Protein AF-A4RR91-F1 (afdb_monomer)

Structure (mmCIF, N/CA/C/O backbone):
data_AF-A4RR91-F1
#
_entry.id   AF-A4RR91-F1
#
loop_
_atom_site.group_PDB
_atom_site.id
_atom_site.type_symbol
_atom_site.label_atom_id
_atom_site.label_alt_id
_atom_site.label_comp_id
_atom_site.label_asym_id
_atom_site.label_entity_id
_atom_site.label_seq_id
_atom_site.pdbx_PDB_ins_code
_atom_site.Cartn_x
_atom_site.Cartn_y
_atom_site.Cartn_z
_atom_site.occup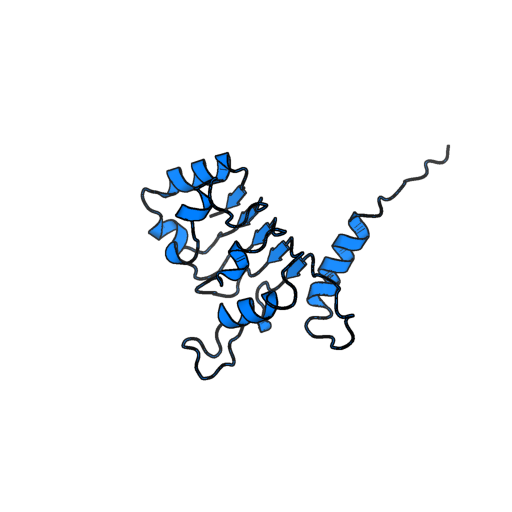ancy
_atom_site.B_iso_or_equiv
_atom_site.auth_seq_id
_atom_site.auth_comp_id
_atom_site.auth_asym_id
_atom_site.auth_atom_id
_atom_site.pdbx_PDB_model_num
ATOM 1 N N . MET A 1 1 ? -41.538 -31.185 0.178 1.00 38.31 1 MET A N 1
ATOM 2 C CA . MET A 1 1 ? -40.159 -30.865 0.603 1.00 38.31 1 MET A CA 1
ATOM 3 C C . MET A 1 1 ? -39.367 -30.469 -0.629 1.00 38.31 1 MET A C 1
ATOM 5 O O . MET A 1 1 ? -38.913 -31.339 -1.352 1.00 38.31 1 MET A O 1
ATOM 9 N N . THR A 1 2 ? -39.261 -29.174 -0.902 1.00 30.47 2 THR A N 1
ATOM 10 C CA . THR A 1 2 ? -38.385 -28.626 -1.947 1.00 30.47 2 THR A CA 1
ATOM 11 C C . THR A 1 2 ? -37.872 -27.294 -1.420 1.00 30.47 2 THR A C 1
ATOM 13 O O . THR A 1 2 ? -38.608 -26.313 -1.373 1.00 30.47 2 THR A O 1
ATOM 16 N N . THR A 1 3 ? -36.644 -27.304 -0.911 1.00 30.91 3 THR A N 1
ATOM 17 C CA . THR A 1 3 ? -35.927 -26.132 -0.407 1.00 30.91 3 THR A CA 1
ATOM 18 C C . THR A 1 3 ? -35.298 -25.395 -1.583 1.00 30.91 3 THR A C 1
ATOM 20 O O . THR A 1 3 ? -34.379 -25.905 -2.219 1.00 30.91 3 THR A O 1
ATOM 23 N N . THR A 1 4 ? -35.804 -24.203 -1.881 1.00 31.33 4 THR A N 1
ATOM 24 C CA . THR A 1 4 ? -35.206 -23.244 -2.812 1.00 31.33 4 THR A CA 1
ATOM 25 C C . THR A 1 4 ? -34.071 -22.513 -2.100 1.00 31.33 4 THR A C 1
ATOM 27 O O . THR A 1 4 ? -34.301 -21.715 -1.194 1.00 31.33 4 THR A O 1
ATOM 30 N N . THR A 1 5 ? -32.832 -22.802 -2.492 1.00 31.48 5 THR A N 1
ATOM 31 C CA . THR A 1 5 ? -31.645 -22.087 -2.015 1.00 31.48 5 THR A CA 1
ATOM 32 C C . THR A 1 5 ? -31.506 -20.789 -2.805 1.00 31.48 5 THR A C 1
ATOM 34 O O . THR A 1 5 ? -31.086 -20.791 -3.959 1.00 31.48 5 THR A O 1
ATOM 37 N N . THR A 1 6 ? -31.885 -19.673 -2.187 1.00 33.34 6 THR A N 1
ATOM 38 C CA . THR A 1 6 ? -31.655 -18.320 -2.702 1.00 33.34 6 THR A CA 1
ATOM 39 C C . THR A 1 6 ? -30.166 -17.987 -2.592 1.00 33.34 6 THR A C 1
ATOM 41 O O . THR A 1 6 ? -29.687 -17.586 -1.532 1.00 33.34 6 THR A O 1
ATOM 44 N N . THR A 1 7 ? -29.411 -18.160 -3.676 1.00 33.91 7 THR A N 1
ATOM 45 C CA . THR A 1 7 ? -28.049 -17.622 -3.802 1.00 33.91 7 THR A CA 1
ATOM 46 C C . THR A 1 7 ? -28.110 -16.101 -3.945 1.00 33.91 7 THR A C 1
ATOM 48 O O . THR A 1 7 ? -28.781 -15.563 -4.825 1.00 33.91 7 THR A O 1
ATOM 51 N N . ARG A 1 8 ? -27.434 -15.408 -3.027 1.00 31.55 8 ARG A N 1
ATOM 52 C CA . ARG A 1 8 ? -27.399 -13.949 -2.888 1.00 31.55 8 ARG A CA 1
ATOM 53 C C . ARG A 1 8 ? -26.602 -13.329 -4.058 1.00 31.55 8 ARG A C 1
ATOM 55 O O . ARG A 1 8 ? -25.472 -13.749 -4.288 1.00 31.55 8 ARG A O 1
ATOM 62 N N . PRO A 1 9 ? -27.128 -12.324 -4.782 1.00 33.78 9 PRO A N 1
ATOM 63 C CA . PRO A 1 9 ? -26.499 -11.786 -5.998 1.00 33.78 9 PRO A CA 1
ATOM 64 C C . PRO A 1 9 ? -25.244 -10.910 -5.771 1.00 33.78 9 PRO A C 1
ATOM 66 O O . PRO A 1 9 ? -24.723 -10.345 -6.726 1.00 33.78 9 PRO A O 1
ATOM 69 N N . SER A 1 10 ? -24.733 -10.778 -4.539 1.00 43.75 10 SER A N 1
ATOM 70 C CA . SER A 1 10 ? -23.550 -9.957 -4.207 1.00 43.75 10 SER A CA 1
ATOM 71 C C . SER A 1 10 ? -22.210 -10.682 -4.364 1.00 43.75 10 SER A C 1
ATOM 73 O O . SER A 1 10 ? -21.179 -10.050 -4.604 1.00 43.75 10 SER A O 1
ATOM 75 N N . ASP A 1 11 ? -22.217 -12.006 -4.237 1.00 37.81 11 ASP A N 1
ATOM 76 C CA . ASP A 1 11 ? -20.978 -12.774 -4.077 1.00 37.81 11 ASP A CA 1
ATOM 77 C C . ASP A 1 11 ? -20.425 -13.212 -5.448 1.00 37.81 11 ASP A C 1
ATOM 79 O O . ASP A 1 11 ? -19.211 -13.231 -5.655 1.00 37.81 11 ASP A O 1
ATOM 83 N N . ASP A 1 12 ? -21.313 -13.424 -6.429 1.00 37.62 12 ASP A N 1
ATOM 84 C CA . ASP A 1 12 ? -20.967 -13.794 -7.812 1.00 37.62 12 ASP A CA 1
ATOM 85 C C . ASP A 1 12 ? -20.363 -12.618 -8.604 1.00 37.62 12 ASP A C 1
ATOM 87 O O . ASP A 1 12 ? -19.436 -12.790 -9.394 1.00 37.62 12 ASP A O 1
ATOM 91 N N . VAL A 1 13 ? -20.823 -11.390 -8.333 1.00 40.59 13 VAL A N 1
ATOM 92 C CA . VAL A 1 13 ? -20.275 -10.170 -8.951 1.00 40.59 13 VAL A CA 1
ATOM 93 C C . VAL A 1 13 ? -18.873 -9.882 -8.417 1.00 40.59 13 VAL A C 1
ATOM 95 O O . VAL A 1 13 ? -17.983 -9.546 -9.194 1.00 40.59 13 VAL A O 1
ATOM 98 N N . THR A 1 14 ? -18.635 -10.074 -7.116 1.00 41.88 14 THR A N 1
ATOM 99 C CA . THR A 1 14 ? -17.324 -9.828 -6.491 1.00 41.88 14 THR A CA 1
ATOM 100 C C . THR A 1 14 ? -16.269 -10.812 -7.008 1.00 41.88 14 THR A C 1
ATOM 102 O O . THR A 1 14 ? -15.179 -10.397 -7.398 1.00 41.88 14 THR A O 1
ATOM 105 N N . ALA A 1 15 ? -16.603 -12.105 -7.096 1.00 31.73 15 ALA A N 1
ATOM 106 C CA . ALA A 1 15 ? -15.711 -13.139 -7.625 1.00 31.73 15 ALA A CA 1
ATOM 107 C C . ALA A 1 15 ? -15.428 -12.976 -9.131 1.00 31.73 15 ALA A C 1
ATOM 109 O O . ALA A 1 15 ? -14.280 -13.113 -9.558 1.00 31.73 15 ALA A O 1
ATOM 110 N N . ARG A 1 16 ? -16.438 -12.607 -9.936 1.00 40.84 16 ARG A N 1
ATOM 111 C CA . ARG A 1 16 ? -16.234 -12.235 -11.348 1.00 40.84 16 ARG A CA 1
ATOM 112 C C . ARG A 1 16 ? -15.346 -11.007 -11.491 1.00 40.84 16 ARG A C 1
ATOM 114 O O . ARG A 1 16 ? -14.399 -11.056 -12.263 1.00 40.84 16 ARG A O 1
ATOM 121 N N . THR A 1 17 ? -15.563 -9.971 -10.684 1.00 48.41 17 THR A N 1
ATOM 122 C CA . THR A 1 17 ? -14.733 -8.753 -10.683 1.00 48.41 17 THR A CA 1
ATOM 123 C C . THR A 1 17 ? -13.278 -9.055 -10.285 1.00 48.41 17 THR A C 1
ATOM 125 O O . THR A 1 17 ? -12.356 -8.464 -10.842 1.00 48.41 17 THR A O 1
ATOM 128 N N . LEU A 1 18 ? -13.046 -10.017 -9.379 1.00 42.28 18 LEU A N 1
ATOM 129 C CA . LEU A 1 18 ? -11.710 -10.477 -8.963 1.00 42.28 18 LEU A CA 1
ATOM 130 C C . LEU A 1 18 ? -10.948 -11.219 -10.080 1.00 42.28 18 LEU A C 1
ATOM 132 O O . LEU A 1 18 ? -9.744 -11.010 -10.235 1.00 42.28 18 LEU A O 1
ATOM 136 N N . LEU A 1 19 ? -11.625 -12.053 -10.880 1.00 44.47 19 LEU A N 1
ATOM 137 C CA . LEU A 1 19 ? -11.024 -12.700 -12.058 1.00 44.47 19 LEU A CA 1
ATOM 138 C C . LEU A 1 19 ? -10.900 -11.743 -13.260 1.00 44.47 19 LEU A C 1
ATOM 140 O O . LEU A 1 19 ? -9.905 -11.788 -13.987 1.00 44.47 19 LEU A O 1
ATOM 144 N N . GLU A 1 20 ? -11.864 -10.842 -13.453 1.00 45.94 20 GLU A N 1
ATOM 145 C CA . GLU A 1 20 ? -11.863 -9.834 -14.523 1.00 45.94 20 GLU A CA 1
ATOM 146 C C . GLU A 1 20 ? -10.753 -8.785 -14.342 1.00 45.94 20 GLU A C 1
ATOM 148 O O . GLU A 1 20 ? -10.141 -8.376 -15.332 1.00 45.94 20 GLU A O 1
ATOM 153 N N . ALA A 1 21 ? -10.415 -8.419 -13.096 1.00 46.62 21 ALA A N 1
ATOM 154 C CA . ALA A 1 21 ? -9.320 -7.497 -12.777 1.00 46.62 21 ALA A CA 1
ATOM 155 C C . ALA A 1 21 ? -7.945 -7.979 -13.280 1.00 46.62 21 ALA A C 1
ATOM 157 O O . ALA A 1 21 ? -7.100 -7.161 -13.648 1.00 46.62 21 ALA A O 1
ATOM 158 N N . ASN A 1 22 ? -7.731 -9.299 -13.351 1.00 47.06 22 ASN A N 1
ATOM 159 C CA . ASN A 1 22 ? -6.520 -9.892 -13.925 1.00 47.06 22 ASN A CA 1
ATOM 160 C C . ASN A 1 22 ? -6.666 -10.223 -15.416 1.00 47.06 22 ASN A C 1
ATOM 162 O O . ASN A 1 22 ? -5.709 -10.055 -16.171 1.00 47.06 22 ASN A O 1
ATOM 166 N N . GLY A 1 23 ? -7.853 -10.654 -15.856 1.00 47.28 23 GLY A N 1
ATOM 167 C CA . GLY A 1 23 ? -8.096 -11.091 -17.234 1.00 47.28 23 GLY A CA 1
ATOM 168 C C . GLY A 1 23 ? -8.136 -9.969 -18.278 1.00 47.28 23 GLY A C 1
ATOM 169 O O . GLY A 1 23 ? -7.944 -10.239 -19.462 1.00 47.28 23 GLY A O 1
ATOM 170 N N . LYS A 1 24 ? -8.370 -8.713 -17.871 1.00 47.03 24 LYS A N 1
ATOM 171 C CA . LYS A 1 24 ? -8.536 -7.569 -18.789 1.00 47.03 24 LYS A CA 1
ATOM 172 C C . LYS A 1 24 ? -7.782 -6.323 -18.322 1.00 47.03 24 LYS A C 1
ATOM 174 O O . LYS A 1 24 ? -8.324 -5.225 -18.228 1.00 47.03 24 LYS A O 1
ATOM 179 N N . ARG A 1 25 ? -6.488 -6.492 -18.045 1.00 51.56 25 ARG A N 1
ATOM 180 C CA . ARG A 1 25 ? -5.596 -5.459 -17.477 1.00 51.56 25 ARG A CA 1
ATOM 181 C C . ARG A 1 25 ? -5.535 -4.141 -18.267 1.00 51.56 25 ARG A C 1
ATOM 183 O O . ARG A 1 25 ? -5.407 -3.069 -17.667 1.00 51.56 25 ARG A O 1
ATOM 190 N N . PHE A 1 26 ? -5.703 -4.196 -19.588 1.00 44.75 26 PHE A N 1
ATOM 191 C CA . PHE A 1 26 ? -5.713 -3.038 -20.492 1.00 44.75 26 PHE A CA 1
ATOM 192 C C . PHE A 1 26 ? -6.616 -3.281 -21.709 1.00 44.75 26 PHE A C 1
ATOM 194 O O . PHE A 1 26 ? -6.281 -2.876 -22.820 1.00 44.75 26 PHE A O 1
ATOM 201 N N . ASP A 1 27 ? -7.746 -3.969 -21.518 1.00 44.84 27 ASP A N 1
ATOM 202 C CA . ASP A 1 27 ? -8.736 -4.088 -22.587 1.00 44.84 27 ASP A CA 1
ATOM 203 C C . ASP A 1 27 ? -9.297 -2.685 -22.871 1.00 44.84 27 ASP A C 1
ATOM 205 O O . ASP A 1 27 ? -10.037 -2.117 -22.068 1.00 44.84 27 ASP A O 1
ATOM 209 N N . VAL A 1 28 ? -8.893 -2.084 -23.992 1.00 44.34 28 VAL A N 1
ATOM 210 C CA . VAL A 1 28 ? -9.390 -0.773 -24.444 1.00 44.34 28 VAL A CA 1
ATOM 211 C C . VAL A 1 28 ? -10.903 -0.839 -24.719 1.00 44.34 28 VAL A C 1
ATOM 213 O O . VAL A 1 28 ? -11.561 0.200 -24.745 1.00 44.34 28 VAL A O 1
ATOM 216 N N . ALA A 1 29 ? -11.464 -2.049 -24.864 1.00 40.91 29 ALA A N 1
ATOM 217 C CA . ALA A 1 29 ? -12.897 -2.301 -24.970 1.00 40.91 29 ALA A CA 1
ATOM 218 C C . ALA A 1 29 ? -13.615 -2.409 -23.609 1.00 40.91 29 ALA A C 1
ATOM 220 O O . ALA A 1 29 ? -14.837 -2.567 -23.586 1.00 40.91 29 ALA A O 1
ATOM 221 N N . MET A 1 30 ? -12.906 -2.310 -22.474 1.00 47.50 30 MET A N 1
ATOM 222 C CA . MET A 1 30 ? -13.547 -2.215 -21.159 1.00 47.50 30 MET A CA 1
ATOM 223 C C . MET A 1 30 ? -14.333 -0.892 -21.086 1.00 47.50 30 MET A C 1
ATOM 225 O O . MET A 1 30 ? -13.756 0.168 -21.362 1.00 47.50 30 MET A O 1
ATOM 229 N N . PRO A 1 31 ? -15.630 -0.901 -20.727 1.00 48.78 31 PRO A N 1
ATOM 230 C CA . PRO A 1 31 ? -16.432 0.315 -20.729 1.00 48.78 31 PRO A CA 1
ATOM 231 C C . PRO A 1 31 ? -15.833 1.378 -19.798 1.00 48.78 31 PRO A C 1
ATOM 233 O O . PRO A 1 31 ? -15.543 1.113 -18.628 1.00 48.78 31 PRO A O 1
ATOM 236 N N . ARG A 1 32 ? -15.655 2.603 -20.308 1.00 48.31 32 ARG A N 1
ATOM 237 C CA . ARG A 1 32 ? -15.306 3.761 -19.471 1.00 48.31 32 ARG A CA 1
ATOM 238 C C . ARG A 1 32 ? -16.381 3.922 -18.389 1.00 48.31 32 ARG A C 1
ATOM 240 O O . ARG A 1 32 ? -17.564 3.923 -18.712 1.00 48.31 32 ARG A O 1
ATOM 247 N N . GLY A 1 33 ? -15.966 4.058 -17.129 1.00 49.97 33 GLY A N 1
ATOM 248 C CA . GLY A 1 33 ? -16.875 4.245 -15.989 1.00 49.97 33 GLY A CA 1
ATOM 249 C C . GLY A 1 33 ? -17.137 3.003 -15.129 1.00 49.97 33 GLY A C 1
ATOM 250 O O . GLY A 1 33 ? -17.829 3.120 -14.124 1.00 49.97 33 GLY A O 1
ATOM 251 N N . VAL A 1 34 ? -16.573 1.832 -15.455 1.00 54.66 34 VAL A N 1
ATOM 252 C CA . VAL A 1 34 ? -16.586 0.690 -14.523 1.00 54.66 34 VAL A CA 1
ATOM 253 C C . VAL A 1 34 ? -15.461 0.876 -13.509 1.00 54.66 34 VAL A C 1
ATOM 255 O O . VAL A 1 34 ? -14.282 0.726 -13.834 1.00 54.66 34 VAL A O 1
ATOM 258 N N . ALA A 1 35 ? -15.820 1.247 -12.283 1.00 63.06 35 ALA A N 1
ATOM 259 C CA . ALA A 1 35 ? -14.863 1.383 -11.198 1.00 63.06 35 ALA A CA 1
ATOM 260 C C . ALA A 1 35 ? -14.397 -0.007 -10.729 1.00 63.06 35 ALA A C 1
ATOM 262 O O . ALA A 1 35 ? -15.215 -0.895 -10.480 1.00 63.06 35 ALA A O 1
ATOM 263 N N . LEU A 1 36 ? -13.079 -0.209 -10.635 1.00 70.12 36 LEU A N 1
ATOM 264 C CA . LEU A 1 36 ? -12.522 -1.474 -10.159 1.00 70.12 36 LEU A CA 1
ATOM 265 C C . LEU A 1 36 ? -12.797 -1.596 -8.665 1.00 70.12 36 LEU A C 1
ATOM 267 O O . LEU A 1 36 ? -12.424 -0.709 -7.910 1.00 70.12 36 LEU A O 1
ATOM 271 N N . GLN A 1 37 ? -13.402 -2.702 -8.233 1.00 80.56 37 GLN A N 1
ATOM 272 C CA . GLN A 1 37 ? -13.534 -3.006 -6.804 1.00 80.56 37 GLN A CA 1
ATOM 273 C C . GLN A 1 37 ? -12.313 -3.749 -6.259 1.00 80.56 37 GLN A C 1
ATOM 275 O O . GLN A 1 37 ? -12.017 -3.651 -5.070 1.00 80.56 37 GLN A O 1
ATOM 280 N N . ALA A 1 38 ? -11.590 -4.461 -7.123 1.00 82.12 38 ALA A N 1
ATOM 281 C CA . ALA A 1 38 ? -10.373 -5.170 -6.771 1.00 82.12 38 ALA A CA 1
ATOM 282 C C . ALA A 1 38 ? -9.300 -4.994 -7.852 1.00 82.12 38 ALA A C 1
ATOM 284 O O . ALA A 1 38 ? -9.610 -4.976 -9.044 1.00 82.12 38 ALA A O 1
ATOM 285 N N . LEU A 1 39 ? -8.042 -4.884 -7.431 1.00 85.06 39 LEU A N 1
ATOM 286 C CA . LEU A 1 39 ? -6.873 -4.807 -8.299 1.00 85.06 39 LEU A CA 1
ATOM 287 C C . LEU A 1 39 ? -5.795 -5.727 -7.734 1.00 85.06 39 LEU A C 1
ATOM 289 O O . LEU A 1 39 ? -5.283 -5.498 -6.639 1.00 85.06 39 LEU A O 1
ATOM 293 N N . LEU A 1 40 ? -5.477 -6.774 -8.492 1.00 87.00 40 LEU A N 1
ATOM 294 C CA . LEU A 1 40 ? -4.559 -7.828 -8.081 1.00 87.00 40 LEU A CA 1
ATOM 295 C C . LEU A 1 40 ? -3.275 -7.736 -8.913 1.00 87.00 40 LEU A C 1
ATOM 297 O O . LEU A 1 4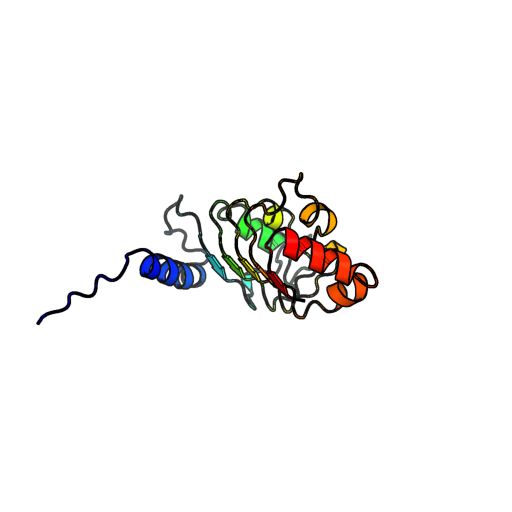0 ? -3.234 -8.001 -10.113 1.00 87.00 40 LEU A O 1
ATOM 301 N N . LEU A 1 41 ? -2.204 -7.314 -8.266 1.00 88.94 41 LEU A N 1
ATOM 302 C CA . LEU A 1 41 ? -0.888 -7.085 -8.848 1.00 88.94 41 LEU A CA 1
ATOM 303 C C . LEU A 1 41 ? 0.190 -7.867 -8.095 1.00 88.94 41 LEU A C 1
ATOM 305 O O . LEU A 1 41 ? 1.363 -7.531 -8.218 1.00 88.94 41 LEU A O 1
ATOM 309 N N . ALA A 1 42 ? -0.179 -8.912 -7.352 1.00 90.56 42 ALA A N 1
ATOM 310 C CA . ALA A 1 42 ? 0.773 -9.798 -6.699 1.00 90.56 42 ALA A CA 1
ATOM 311 C C . ALA A 1 42 ? 1.801 -10.345 -7.703 1.00 90.56 42 ALA A C 1
ATOM 313 O O . ALA A 1 42 ? 1.413 -10.929 -8.720 1.00 90.56 42 ALA A O 1
ATOM 314 N N . ARG A 1 43 ? 3.099 -10.168 -7.415 1.00 91.69 43 ARG A N 1
ATOM 315 C CA . ARG A 1 43 ? 4.226 -10.608 -8.265 1.00 91.69 43 ARG A CA 1
ATOM 316 C C . ARG A 1 43 ? 4.023 -10.254 -9.749 1.00 91.69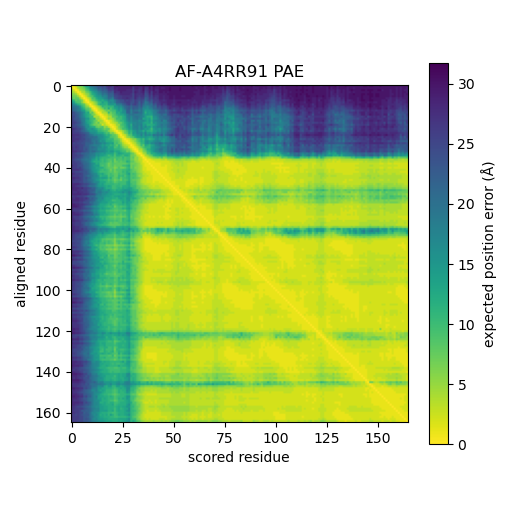 43 ARG A C 1
ATOM 318 O O . ARG A 1 43 ? 4.197 -11.098 -10.628 1.00 91.69 43 ARG A O 1
ATOM 325 N N . SER A 1 44 ? 3.588 -9.027 -10.026 1.00 88.81 44 SER A N 1
ATOM 326 C CA . SER A 1 44 ? 3.179 -8.580 -11.356 1.00 88.81 44 SER A CA 1
ATOM 327 C C . SER A 1 44 ? 4.256 -7.761 -12.058 1.00 88.81 44 SER A C 1
ATOM 329 O O . SER A 1 44 ? 4.743 -6.755 -11.543 1.00 88.81 44 SER A O 1
ATOM 331 N N . ASP A 1 45 ? 4.521 -8.110 -13.315 1.00 88.00 45 ASP A N 1
ATOM 332 C CA . ASP A 1 45 ? 5.414 -7.346 -14.187 1.00 88.00 45 ASP A CA 1
ATOM 333 C C . ASP A 1 45 ? 4.857 -5.967 -14.585 1.00 88.00 45 ASP A C 1
ATOM 335 O O . ASP A 1 45 ? 5.620 -5.097 -15.001 1.00 88.00 45 ASP A O 1
ATOM 339 N N . ASP A 1 46 ? 3.558 -5.713 -14.395 1.00 86.25 46 ASP A N 1
ATOM 340 C CA . ASP A 1 46 ? 2.933 -4.420 -14.727 1.00 86.25 46 ASP A CA 1
ATOM 341 C C . ASP A 1 46 ? 3.463 -3.256 -13.884 1.00 86.25 46 ASP A C 1
ATOM 343 O O . ASP A 1 46 ? 3.362 -2.089 -14.278 1.00 86.25 46 ASP A O 1
ATOM 347 N N . LEU A 1 47 ? 4.025 -3.559 -12.712 1.00 90.62 47 LEU A N 1
ATOM 348 C CA . LEU A 1 47 ? 4.615 -2.553 -11.841 1.00 90.62 47 LEU A CA 1
ATOM 349 C C . LEU A 1 47 ? 6.038 -2.177 -12.254 1.00 90.62 47 LEU A C 1
ATOM 351 O O . LEU A 1 47 ? 6.555 -1.182 -11.740 1.00 90.62 47 LEU A O 1
ATOM 355 N N . LYS A 1 48 ? 6.654 -2.901 -13.200 1.00 92.38 48 LYS A N 1
ATOM 356 C CA . LYS A 1 48 ? 7.999 -2.586 -13.686 1.00 92.38 48 LYS A CA 1
ATOM 357 C C . LYS A 1 48 ? 8.024 -1.229 -14.375 1.00 92.38 48 LYS A C 1
ATOM 359 O O . LYS A 1 48 ? 7.266 -0.938 -15.314 1.00 92.38 48 LYS A O 1
ATOM 364 N N . CYS A 1 49 ? 8.903 -0.364 -13.895 1.00 92.50 49 CYS A N 1
ATOM 365 C CA . CYS A 1 49 ? 9.055 0.967 -14.441 1.00 92.50 49 CYS A CA 1
ATOM 366 C C . CYS A 1 49 ? 9.702 0.916 -15.827 1.00 92.50 49 CYS A C 1
ATOM 368 O O . CYS A 1 49 ? 10.709 0.245 -16.022 1.00 92.50 49 CYS A O 1
ATOM 370 N N . VAL A 1 50 ? 9.132 1.647 -16.785 1.00 89.38 50 VAL A N 1
ATOM 371 C CA . VAL A 1 50 ? 9.738 1.864 -18.117 1.00 89.38 50 VAL A CA 1
ATOM 372 C C . VAL A 1 50 ? 10.043 3.336 -18.365 1.00 89.38 50 VAL A C 1
ATOM 374 O O . VAL A 1 50 ? 10.442 3.712 -19.462 1.00 89.38 50 VAL A O 1
ATOM 377 N N . ASP A 1 51 ? 9.787 4.183 -17.370 1.00 88.56 51 ASP A N 1
ATOM 378 C CA . ASP A 1 51 ? 10.123 5.590 -17.459 1.00 88.56 51 ASP A CA 1
ATOM 379 C C . ASP A 1 51 ? 11.628 5.725 -17.271 1.00 88.56 51 ASP A C 1
ATOM 381 O O . ASP A 1 51 ? 12.135 5.501 -16.175 1.00 88.56 51 ASP A O 1
ATOM 385 N N . ILE A 1 52 ? 12.328 6.072 -18.348 1.00 90.25 52 ILE A N 1
ATOM 386 C CA . ILE A 1 52 ? 13.786 6.207 -18.366 1.00 90.25 52 ILE A CA 1
ATOM 387 C C . ILE A 1 52 ? 14.305 7.284 -17.400 1.00 90.25 52 ILE A C 1
ATOM 389 O O . ILE A 1 52 ? 15.489 7.282 -17.081 1.00 90.25 52 ILE A O 1
ATOM 393 N N . MET A 1 53 ? 13.434 8.179 -16.918 1.00 90.50 53 MET A N 1
ATOM 394 C CA . MET A 1 53 ? 13.769 9.216 -15.937 1.00 90.50 53 MET A CA 1
ATOM 395 C C . MET A 1 53 ? 13.557 8.764 -14.482 1.00 90.50 53 MET A C 1
ATOM 397 O O . MET A 1 53 ? 13.794 9.535 -13.553 1.00 90.50 53 MET A O 1
ATOM 401 N N . CYS A 1 54 ? 13.089 7.535 -14.249 1.00 89.12 54 CYS A N 1
ATOM 402 C CA . CYS A 1 54 ? 12.890 6.995 -12.909 1.00 89.12 54 CYS A CA 1
ATOM 403 C C . CYS A 1 54 ? 14.182 6.377 -12.359 1.00 89.12 54 CYS A C 1
ATOM 405 O O . CYS A 1 54 ? 14.859 5.627 -13.044 1.00 89.12 54 CYS A O 1
ATOM 407 N N . GLN A 1 55 ? 14.484 6.590 -11.078 1.00 88.81 55 GLN A N 1
ATOM 408 C CA . GLN A 1 55 ? 15.654 5.978 -10.428 1.00 88.81 55 GLN A CA 1
ATOM 409 C C . GLN A 1 55 ? 15.624 4.430 -10.376 1.00 88.81 55 GLN A C 1
ATOM 411 O O . GLN A 1 55 ? 16.658 3.811 -10.155 1.00 88.81 55 GLN A O 1
ATOM 416 N N . TRP A 1 56 ? 14.455 3.806 -10.576 1.00 89.75 56 TRP A N 1
ATOM 417 C CA . TRP A 1 56 ? 14.235 2.353 -10.478 1.00 89.75 56 TRP A CA 1
ATOM 418 C C . TRP A 1 56 ? 13.723 1.749 -11.798 1.00 89.75 56 TRP A C 1
ATOM 420 O O . TRP A 1 56 ? 12.831 0.899 -11.792 1.00 89.75 56 TRP A O 1
ATOM 430 N N . VAL A 1 57 ? 14.198 2.228 -12.955 1.00 90.88 57 VAL A N 1
ATOM 431 C CA . VAL A 1 57 ? 13.808 1.647 -14.258 1.00 90.88 57 VAL A CA 1
ATOM 432 C C . VAL A 1 57 ? 14.060 0.137 -14.261 1.00 90.88 57 VAL A C 1
ATOM 434 O O . VAL A 1 57 ? 15.116 -0.319 -13.836 1.00 90.88 57 VAL A O 1
ATOM 437 N N . GLY A 1 58 ? 13.095 -0.642 -14.751 1.00 90.31 58 GLY A N 1
ATOM 438 C CA . GLY A 1 58 ? 13.157 -2.106 -14.794 1.00 90.31 58 GLY A CA 1
ATOM 439 C C . GLY A 1 58 ? 12.662 -2.808 -13.525 1.00 90.31 58 GLY A C 1
ATOM 440 O O . GLY A 1 58 ? 12.199 -3.944 -13.619 1.00 90.31 58 GLY A O 1
ATOM 441 N N . ASP A 1 59 ? 12.659 -2.124 -12.380 1.00 94.38 59 ASP A N 1
ATOM 442 C CA . ASP A 1 59 ? 12.134 -2.629 -11.108 1.00 94.38 59 ASP A CA 1
ATOM 443 C C . ASP A 1 59 ? 10.678 -2.196 -10.876 1.00 94.38 59 ASP A C 1
ATOM 445 O O . ASP A 1 59 ? 10.160 -1.275 -11.520 1.00 94.38 59 ASP A O 1
ATOM 449 N N . ALA A 1 60 ? 9.995 -2.856 -9.934 1.00 93.44 60 ALA A N 1
ATOM 450 C CA . ALA A 1 60 ? 8.658 -2.449 -9.516 1.00 93.44 60 ALA A CA 1
ATOM 451 C C . ALA A 1 60 ? 8.683 -1.049 -8.884 1.00 93.44 60 ALA A C 1
ATOM 453 O O . ALA A 1 60 ? 9.462 -0.776 -7.970 1.00 93.44 60 ALA A O 1
ATOM 454 N N . CYS A 1 61 ? 7.805 -0.160 -9.345 1.00 94.06 61 CYS A N 1
ATOM 455 C CA . CYS A 1 61 ? 7.835 1.250 -8.968 1.00 94.06 61 CYS A CA 1
ATOM 456 C C . CYS A 1 61 ? 6.479 1.768 -8.496 1.00 94.06 61 CYS A C 1
ATOM 458 O O . CYS A 1 61 ? 5.453 1.577 -9.156 1.00 94.06 61 CYS A O 1
ATOM 460 N N . ALA A 1 62 ? 6.507 2.566 -7.424 1.00 93.56 62 ALA A N 1
ATOM 461 C CA . ALA A 1 62 ? 5.362 3.341 -6.947 1.00 93.56 62 ALA A CA 1
ATOM 462 C C . ALA A 1 62 ? 4.745 4.213 -8.054 1.00 93.56 62 ALA A C 1
ATOM 464 O O . ALA A 1 62 ? 3.533 4.374 -8.115 1.00 93.56 62 ALA A O 1
ATOM 465 N N . CYS A 1 63 ? 5.565 4.718 -8.980 1.00 91.38 63 CYS A N 1
ATOM 466 C CA . CYS A 1 63 ? 5.133 5.504 -10.132 1.00 91.38 63 CYS A CA 1
ATOM 467 C C . CYS A 1 63 ? 4.220 4.727 -11.096 1.00 91.38 63 CYS A C 1
ATOM 469 O O . CYS A 1 63 ? 3.270 5.284 -11.648 1.00 91.38 63 CYS A O 1
ATOM 471 N N . ARG A 1 64 ? 4.474 3.429 -11.304 1.00 90.62 64 ARG A N 1
ATOM 472 C CA . ARG A 1 64 ? 3.604 2.570 -12.120 1.00 90.62 64 ARG A CA 1
ATOM 473 C C . ARG A 1 64 ? 2.312 2.253 -11.392 1.00 90.62 64 ARG A C 1
ATOM 475 O O . ARG A 1 64 ? 1.251 2.326 -12.007 1.00 90.62 64 ARG A O 1
ATOM 482 N N . LEU A 1 65 ? 2.410 1.977 -10.092 1.00 91.69 65 LEU A N 1
ATOM 483 C CA . LEU A 1 65 ? 1.244 1.767 -9.243 1.00 91.69 65 LEU A CA 1
ATOM 484 C C . LEU A 1 65 ? 0.344 3.013 -9.226 1.00 91.69 65 LEU A C 1
ATOM 486 O O . LEU A 1 65 ? -0.850 2.887 -9.461 1.00 91.69 65 LEU A O 1
ATOM 490 N N . ALA A 1 66 ? 0.911 4.213 -9.071 1.00 91.44 66 ALA A N 1
ATOM 491 C CA . ALA A 1 66 ? 0.170 5.475 -9.122 1.00 91.44 66 ALA A CA 1
ATOM 492 C C . ALA A 1 66 ? -0.633 5.592 -10.423 1.00 91.44 66 ALA A C 1
ATOM 494 O O . ALA A 1 66 ? -1.849 5.724 -10.393 1.00 91.44 66 ALA A O 1
ATOM 495 N N . ARG A 1 67 ? 0.016 5.384 -11.576 1.00 86.25 67 ARG A N 1
ATOM 496 C CA . ARG A 1 67 ? -0.652 5.442 -12.891 1.00 86.25 67 ARG A CA 1
ATOM 497 C C . ARG A 1 67 ? -1.736 4.377 -13.074 1.00 86.25 67 ARG A C 1
ATOM 499 O O . ARG A 1 67 ? -2.656 4.578 -13.873 1.00 86.25 67 ARG A O 1
ATOM 506 N N . ALA A 1 68 ? -1.610 3.230 -12.408 1.00 82.44 68 ALA A N 1
ATOM 507 C CA . ALA A 1 68 ? -2.640 2.196 -12.409 1.00 82.44 68 ALA A CA 1
ATOM 508 C C . ALA A 1 68 ? -3.864 2.618 -11.577 1.00 82.44 68 ALA A C 1
ATOM 510 O O . ALA A 1 68 ? -4.994 2.340 -11.983 1.00 82.44 68 ALA A O 1
ATOM 511 N N . LEU A 1 69 ? -3.637 3.324 -10.466 1.00 85.69 69 LEU A N 1
ATOM 512 C CA . LEU A 1 69 ? -4.674 3.800 -9.551 1.00 85.69 69 LEU A CA 1
ATOM 513 C C . LEU A 1 69 ? -5.367 5.080 -10.044 1.00 85.69 69 LEU A C 1
ATOM 515 O O . LEU A 1 69 ? -6.592 5.144 -9.977 1.00 85.69 69 LEU A O 1
ATOM 519 N N . ASP A 1 70 ? -4.636 6.036 -10.629 1.00 82.62 70 ASP A N 1
ATOM 520 C CA . ASP A 1 70 ? -5.139 7.359 -11.054 1.00 82.62 70 ASP A CA 1
ATOM 521 C C . ASP A 1 70 ? -6.397 7.299 -11.928 1.00 82.62 70 ASP A C 1
ATOM 523 O O . ASP A 1 70 ? -7.217 8.210 -11.927 1.00 82.62 70 ASP A O 1
ATOM 527 N N . ARG A 1 71 ? -6.556 6.231 -12.715 1.00 67.50 71 ARG A N 1
ATOM 528 C CA . ARG A 1 71 ? -7.674 6.100 -13.659 1.00 67.50 71 ARG A CA 1
ATOM 529 C C . ARG A 1 71 ? -8.832 5.253 -13.149 1.00 67.50 71 ARG A C 1
ATOM 531 O O . ARG A 1 71 ? -9.866 5.226 -13.811 1.00 67.50 71 ARG A O 1
ATOM 538 N N . ARG A 1 72 ? -8.636 4.475 -12.078 1.00 68.81 72 ARG A N 1
ATOM 539 C CA . ARG A 1 72 ? -9.529 3.349 -11.732 1.00 68.81 72 ARG A CA 1
ATOM 540 C C . ARG A 1 72 ? -9.693 3.081 -10.230 1.00 68.81 72 ARG A C 1
ATOM 542 O O . ARG A 1 72 ? -10.411 2.150 -9.879 1.00 68.81 72 ARG A O 1
ATOM 549 N N . GLY A 1 73 ? -9.044 3.864 -9.366 1.00 72.75 73 GLY A N 1
ATOM 550 C CA . GLY A 1 73 ? -8.963 3.621 -7.923 1.00 72.75 73 GLY A CA 1
ATOM 551 C C . GLY A 1 73 ? -10.150 4.111 -7.085 1.00 72.75 73 GLY A C 1
ATOM 552 O O . GLY A 1 73 ? -10.241 3.747 -5.920 1.00 72.7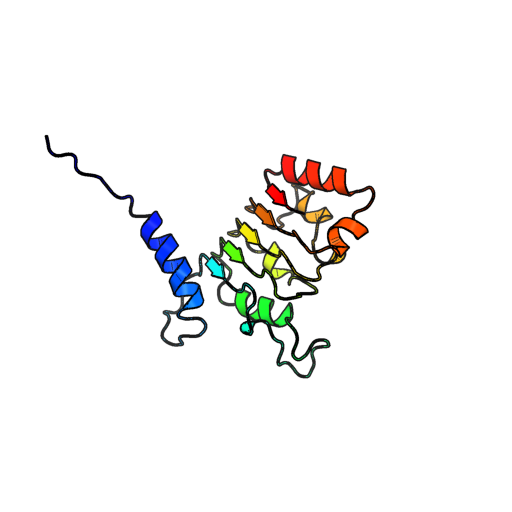5 73 GLY A O 1
ATOM 553 N N . GLU A 1 74 ? -11.068 4.912 -7.640 1.00 80.56 74 GLU A N 1
ATOM 554 C CA . GLU A 1 74 ? -12.099 5.611 -6.845 1.00 80.56 74 GLU A CA 1
ATOM 555 C C . GLU A 1 74 ? -13.026 4.680 -6.047 1.00 80.56 74 GLU A C 1
ATOM 557 O O . GLU A 1 74 ? -13.386 4.999 -4.915 1.00 80.56 74 GLU A O 1
ATOM 562 N N . ALA A 1 75 ? -13.385 3.517 -6.602 1.00 83.44 75 ALA A N 1
ATOM 563 C CA . ALA A 1 75 ? -14.201 2.510 -5.914 1.00 83.44 75 ALA A CA 1
ATOM 564 C C . ALA A 1 75 ? -13.402 1.266 -5.497 1.00 83.44 75 ALA A C 1
ATOM 566 O O . ALA A 1 75 ? -13.996 0.220 -5.219 1.00 83.44 75 ALA A O 1
ATOM 567 N N . LEU A 1 76 ? -12.068 1.358 -5.478 1.00 86.19 76 LEU A N 1
ATOM 568 C CA . LEU A 1 76 ? -11.209 0.223 -5.178 1.00 86.19 76 LEU A CA 1
ATOM 569 C C . LEU A 1 76 ? -11.313 -0.138 -3.702 1.00 86.19 76 LEU A C 1
ATOM 571 O O . LEU A 1 76 ? -10.989 0.669 -2.840 1.00 86.19 76 LEU A O 1
ATOM 575 N N . ARG A 1 77 ? -11.756 -1.366 -3.431 1.00 86.88 77 ARG A N 1
ATOM 576 C CA . ARG A 1 77 ? -11.926 -1.925 -2.084 1.00 86.88 77 ARG A CA 1
ATOM 577 C C . ARG A 1 77 ? -10.788 -2.860 -1.707 1.00 86.88 77 ARG A C 1
ATOM 579 O O . ARG A 1 77 ? -10.432 -2.933 -0.535 1.00 86.88 77 ARG A O 1
ATOM 586 N N . VAL A 1 78 ? -10.214 -3.554 -2.688 1.00 86.75 78 VAL A N 1
ATOM 587 C CA . VAL A 1 78 ? -9.125 -4.515 -2.489 1.00 86.75 78 VAL A CA 1
ATOM 588 C C . VAL A 1 78 ? -7.959 -4.177 -3.410 1.00 86.75 78 VAL A C 1
ATOM 590 O O . VAL A 1 78 ? -8.115 -4.142 -4.631 1.00 86.75 78 VAL A O 1
ATOM 593 N N . LEU A 1 79 ? -6.783 -3.970 -2.829 1.00 92.94 79 LEU A N 1
ATOM 594 C CA . LEU A 1 79 ? -5.531 -3.803 -3.555 1.00 92.94 79 LEU A CA 1
ATOM 595 C C . LEU A 1 79 ? -4.522 -4.832 -3.053 1.00 92.94 79 LEU A C 1
ATOM 597 O O . LEU A 1 79 ? -4.154 -4.818 -1.883 1.00 92.94 79 LEU A O 1
ATOM 601 N N . ASP A 1 80 ? -4.063 -5.695 -3.951 1.00 93.69 80 ASP A N 1
ATOM 602 C CA . ASP A 1 80 ? -2.980 -6.638 -3.685 1.00 93.69 80 ASP A CA 1
ATOM 603 C C . ASP A 1 80 ? -1.776 -6.262 -4.548 1.00 93.69 80 ASP A C 1
ATOM 605 O O . ASP A 1 80 ? -1.834 -6.322 -5.774 1.00 93.69 80 ASP A O 1
ATOM 609 N N . VAL A 1 81 ? -0.689 -5.846 -3.911 1.00 95.88 81 VAL A N 1
ATOM 610 C CA . VAL A 1 81 ? 0.605 -5.538 -4.533 1.00 95.88 81 VAL A CA 1
ATOM 611 C C . VAL A 1 81 ? 1.715 -6.380 -3.906 1.00 95.88 81 VAL A C 1
ATOM 613 O O . VAL A 1 81 ? 2.880 -5.971 -3.896 1.00 95.88 81 VAL A O 1
ATOM 616 N N . SER A 1 82 ? 1.370 -7.554 -3.379 1.00 96.88 82 SER A N 1
ATOM 617 C CA . SER A 1 82 ? 2.306 -8.412 -2.662 1.00 96.88 82 SER A CA 1
ATOM 618 C C . SER A 1 82 ? 3.428 -8.965 -3.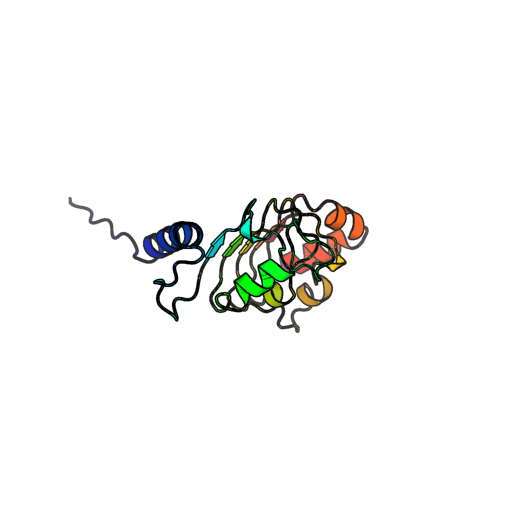549 1.00 96.88 82 SER A C 1
ATOM 620 O O . SER A 1 82 ? 3.260 -9.199 -4.749 1.00 96.88 82 SER A O 1
ATOM 622 N N . GLY A 1 83 ? 4.612 -9.189 -2.981 1.00 97.12 83 GLY A N 1
ATOM 623 C CA . GLY A 1 83 ? 5.699 -9.885 -3.677 1.00 97.12 83 GLY A CA 1
ATOM 624 C C . GLY A 1 83 ? 6.320 -9.119 -4.852 1.00 97.12 83 GLY A C 1
ATOM 625 O O . GLY A 1 83 ? 6.850 -9.751 -5.766 1.00 97.12 83 GLY A O 1
ATOM 626 N N . ASN A 1 84 ? 6.243 -7.785 -4.875 1.00 96.19 84 ASN A N 1
ATOM 627 C CA . ASN A 1 84 ? 6.745 -6.970 -5.989 1.00 96.19 84 ASN A CA 1
ATOM 628 C C . ASN A 1 84 ? 8.089 -6.290 -5.715 1.00 96.19 84 ASN A C 1
ATOM 630 O O . ASN A 1 84 ? 8.656 -5.704 -6.632 1.00 96.19 84 ASN A O 1
ATOM 634 N N . ARG A 1 85 ? 8.624 -6.367 -4.488 1.00 95.81 85 ARG A N 1
ATOM 635 C CA . ARG A 1 85 ? 9.817 -5.606 -4.055 1.00 95.81 85 ARG A CA 1
ATOM 636 C C . ARG A 1 85 ? 9.639 -4.086 -4.173 1.00 95.81 85 ARG A C 1
ATOM 638 O O . ARG A 1 85 ? 10.610 -3.361 -4.387 1.00 95.81 85 ARG A O 1
ATOM 645 N N . LEU A 1 86 ? 8.406 -3.596 -4.044 1.00 96.75 86 LEU A N 1
ATOM 646 C CA . LEU A 1 86 ? 8.130 -2.164 -3.997 1.00 96.75 86 LEU A CA 1
ATOM 647 C C . LEU A 1 86 ? 8.889 -1.531 -2.832 1.00 96.75 86 LEU A C 1
ATOM 649 O O . LEU A 1 86 ? 8.843 -2.033 -1.714 1.00 96.75 86 LEU A O 1
ATOM 653 N N . ARG A 1 87 ? 9.562 -0.417 -3.112 1.00 95.81 87 ARG A N 1
ATOM 654 C CA . ARG A 1 87 ? 10.291 0.381 -2.116 1.00 95.81 87 ARG A CA 1
ATOM 655 C C . ARG A 1 87 ? 9.482 1.554 -1.575 1.00 95.81 87 ARG A C 1
ATOM 657 O O . ARG A 1 87 ? 9.968 2.245 -0.705 1.00 95.81 87 ARG A O 1
ATOM 664 N N . ALA A 1 88 ? 8.311 1.811 -2.152 1.00 95.94 88 ALA A N 1
ATOM 665 C CA . ALA A 1 88 ? 7.389 2.855 -1.732 1.00 95.94 88 ALA A CA 1
ATOM 666 C C . ALA A 1 88 ? 5.977 2.525 -2.230 1.00 95.94 88 ALA A C 1
ATOM 668 O O . ALA A 1 88 ? 5.809 1.867 -3.265 1.00 95.94 88 ALA A O 1
ATOM 669 N N . LEU A 1 89 ? 4.968 3.041 -1.532 1.00 96.69 89 LEU A N 1
ATOM 670 C CA . LEU A 1 89 ? 3.589 3.110 -2.012 1.00 96.69 89 LEU A CA 1
ATOM 671 C C . LEU A 1 89 ? 3.266 4.563 -2.391 1.00 96.69 89 LEU A C 1
ATOM 673 O O . LEU A 1 89 ? 3.671 5.483 -1.683 1.00 96.69 89 LEU A O 1
ATOM 677 N N . PRO A 1 90 ? 2.558 4.817 -3.504 1.00 94.69 90 PRO A N 1
ATOM 678 C CA . PRO A 1 90 ? 2.174 6.176 -3.858 1.00 94.69 90 PRO A CA 1
ATOM 679 C C . PRO A 1 90 ? 1.117 6.703 -2.881 1.00 94.69 90 PRO A C 1
ATOM 681 O O . PRO A 1 90 ? 0.237 5.954 -2.455 1.00 94.69 90 PRO A O 1
ATOM 684 N N . SER A 1 91 ? 1.151 8.007 -2.591 1.00 92.81 91 SER A N 1
ATOM 685 C CA . SER A 1 91 ? 0.213 8.662 -1.661 1.00 92.81 91 SER A CA 1
ATOM 686 C C . SER A 1 91 ? -1.257 8.435 -2.018 1.00 92.81 91 SER A C 1
ATOM 688 O O . SER A 1 91 ? -2.099 8.340 -1.128 1.00 92.81 91 SER A O 1
ATOM 690 N N . ALA A 1 92 ? -1.555 8.265 -3.310 1.00 92.00 92 ALA A N 1
ATOM 691 C CA . ALA A 1 92 ? -2.878 7.918 -3.812 1.00 92.00 92 ALA A CA 1
ATOM 692 C C . ALA A 1 92 ? -3.483 6.691 -3.111 1.00 92.00 92 ALA A C 1
ATOM 694 O O . ALA A 1 92 ? -4.688 6.679 -2.888 1.00 92.00 92 ALA A O 1
ATOM 695 N N . VAL A 1 93 ? -2.673 5.698 -2.706 1.00 94.69 93 VAL A N 1
ATOM 696 C CA . VAL A 1 93 ? -3.159 4.509 -1.980 1.00 94.69 93 VAL A CA 1
ATOM 697 C C . VAL A 1 93 ? -3.872 4.898 -0.690 1.00 94.69 93 VAL A C 1
ATOM 699 O O . VAL A 1 93 ? -4.935 4.366 -0.377 1.00 94.69 93 VAL A O 1
ATOM 702 N N . TRP A 1 94 ? -3.313 5.866 0.027 1.00 94.88 94 TRP A N 1
ATOM 703 C CA . TRP A 1 94 ? -3.816 6.315 1.317 1.00 94.88 94 TRP A CA 1
ATOM 704 C C . TRP A 1 94 ? -4.968 7.320 1.188 1.00 94.88 94 TRP A C 1
ATOM 706 O O . TRP A 1 94 ? -5.692 7.542 2.150 1.00 94.88 94 TRP A O 1
ATOM 716 N N . ALA A 1 95 ? -5.187 7.889 0.000 1.00 92.56 95 ALA A N 1
ATOM 717 C CA . ALA A 1 95 ? -6.320 8.770 -0.290 1.00 92.56 95 ALA A CA 1
ATOM 718 C C . ALA A 1 95 ? -7.582 8.012 -0.758 1.00 92.56 95 ALA A C 1
ATOM 720 O O . ALA A 1 95 ? -8.651 8.608 -0.904 1.00 92.56 95 ALA A O 1
ATOM 721 N N . MET A 1 96 ? -7.489 6.700 -1.017 1.00 91.38 96 MET A N 1
ATOM 722 C CA . MET A 1 96 ? -8.619 5.907 -1.509 1.00 91.38 96 MET A CA 1
ATOM 723 C C . MET A 1 96 ? -9.662 5.683 -0.410 1.00 91.38 96 MET A C 1
ATOM 725 O O . MET A 1 96 ? -9.477 4.884 0.507 1.00 91.38 96 MET A O 1
ATOM 729 N N . ARG A 1 97 ? -10.810 6.355 -0.537 1.00 91.25 97 ARG A N 1
ATOM 730 C CA . ARG A 1 97 ? -11.887 6.299 0.464 1.00 91.25 97 ARG A CA 1
ATOM 731 C C . ARG A 1 97 ? -12.628 4.966 0.483 1.00 91.25 97 ARG A C 1
ATOM 733 O O . ARG A 1 97 ? -13.187 4.622 1.513 1.00 91.25 97 ARG A O 1
ATOM 740 N N . ALA A 1 98 ? -12.653 4.227 -0.624 1.00 91.25 98 ALA A N 1
ATOM 741 C CA . ALA A 1 98 ? -13.317 2.926 -0.704 1.00 91.25 98 ALA A CA 1
ATOM 742 C C . ALA A 1 98 ? -12.422 1.752 -0.267 1.00 91.25 98 ALA A C 1
ATOM 744 O O . ALA A 1 98 ? -12.931 0.641 -0.133 1.00 91.25 98 ALA A O 1
ATOM 745 N N . LEU A 1 99 ? -11.117 1.974 -0.053 1.00 93.25 99 LEU A N 1
ATOM 746 C CA . LEU A 1 99 ? -10.162 0.895 0.187 1.00 93.25 99 LEU A CA 1
ATOM 747 C C . LEU A 1 99 ? -10.386 0.267 1.562 1.00 93.25 99 LEU A C 1
ATOM 749 O O . LEU A 1 99 ? -10.299 0.941 2.582 1.00 93.25 99 LEU A O 1
ATOM 753 N N . GLU A 1 100 ? -10.642 -1.039 1.576 1.00 93.62 100 GLU A N 1
ATOM 754 C CA . GLU A 1 100 ? -10.876 -1.830 2.786 1.00 93.62 100 GLU A CA 1
ATOM 755 C C . GLU A 1 100 ? -9.716 -2.785 3.075 1.00 93.62 100 GLU A C 1
ATOM 757 O O . GLU A 1 100 ? -9.409 -3.056 4.237 1.00 93.62 100 GLU A O 1
ATOM 762 N N . VAL A 1 101 ? -9.069 -3.305 2.032 1.00 94.31 101 VAL A N 1
ATOM 763 C CA . VAL A 1 101 ? -7.990 -4.287 2.144 1.00 94.31 101 VAL A CA 1
ATOM 764 C C . VAL A 1 101 ? -6.812 -3.847 1.290 1.00 94.31 101 VAL A C 1
ATOM 766 O O . VAL A 1 101 ? -6.937 -3.719 0.070 1.00 94.31 101 VAL A O 1
ATOM 769 N N . LEU A 1 102 ? -5.665 -3.671 1.939 1.00 97.38 102 LEU A N 1
ATOM 770 C CA . LEU A 1 102 ? -4.376 -3.487 1.290 1.00 97.38 102 LEU A CA 1
ATOM 771 C C . LEU A 1 102 ? -3.447 -4.633 1.679 1.00 97.38 102 LEU A C 1
ATOM 773 O O . LEU A 1 102 ? -3.044 -4.745 2.839 1.00 97.38 102 LEU A O 1
ATOM 777 N N . ASP A 1 103 ? -3.087 -5.451 0.696 1.00 97.44 103 ASP A N 1
ATOM 778 C CA . ASP A 1 103 ? -1.985 -6.393 0.822 1.00 97.44 103 ASP A CA 1
ATOM 779 C C . ASP A 1 103 ? -0.743 -5.846 0.118 1.00 97.44 103 ASP A C 1
ATOM 781 O O . ASP A 1 103 ? -0.675 -5.780 -1.108 1.00 97.44 103 ASP A O 1
ATOM 785 N N . ALA A 1 104 ? 0.237 -5.424 0.911 1.00 97.81 104 ALA A N 1
ATOM 786 C CA . ALA A 1 104 ? 1.548 -4.992 0.451 1.00 97.81 104 ALA A CA 1
ATOM 787 C C . ALA A 1 104 ? 2.661 -5.871 1.041 1.00 97.81 104 ALA A C 1
ATOM 789 O O . ALA A 1 104 ? 3.805 -5.424 1.164 1.00 97.81 104 ALA A O 1
ATOM 790 N N . SER A 1 105 ? 2.339 -7.121 1.387 1.00 98.12 105 SER A N 1
ATOM 791 C CA . SER A 1 105 ? 3.303 -8.084 1.916 1.00 98.12 105 SER A CA 1
ATOM 792 C C . SER A 1 105 ? 4.419 -8.420 0.922 1.00 98.12 105 SER A C 1
ATOM 794 O O . SER A 1 105 ? 4.299 -8.213 -0.284 1.00 98.12 105 SER A O 1
ATOM 796 N N . ASP A 1 106 ? 5.538 -8.925 1.431 1.00 97.94 106 ASP A N 1
ATOM 797 C CA . ASP A 1 106 ? 6.702 -9.358 0.659 1.00 97.94 106 ASP A CA 1
ATOM 798 C C . ASP A 1 106 ? 7.208 -8.276 -0.321 1.00 97.94 106 ASP A C 1
ATOM 800 O O . ASP A 1 106 ? 7.518 -8.528 -1.490 1.00 97.94 106 ASP A O 1
ATOM 804 N N . ASN A 1 107 ? 7.271 -7.035 0.159 1.00 98.19 107 ASN A N 1
ATOM 805 C CA . ASN A 1 107 ? 7.880 -5.906 -0.536 1.00 98.19 107 ASN A CA 1
ATOM 806 C C . ASN A 1 107 ? 9.148 -5.439 0.203 1.00 98.19 107 ASN A C 1
ATOM 808 O O . ASN A 1 107 ? 9.679 -6.135 1.065 1.00 98.19 107 ASN A O 1
ATOM 812 N N . ALA A 1 108 ? 9.688 -4.291 -0.197 1.00 97.19 108 ALA A N 1
ATOM 813 C CA . ALA A 1 108 ? 10.867 -3.672 0.401 1.00 97.19 108 ALA A CA 1
ATOM 814 C C . ALA A 1 108 ? 10.507 -2.312 1.024 1.00 97.19 108 ALA A C 1
ATOM 816 O O . ALA A 1 108 ? 11.283 -1.362 0.919 1.00 97.19 108 ALA A O 1
ATOM 817 N N . LEU A 1 109 ? 9.309 -2.212 1.611 1.00 97.88 109 LEU A N 1
ATOM 818 C CA . LEU A 1 109 ? 8.840 -1.000 2.274 1.00 97.88 109 LEU A CA 1
ATOM 819 C C . LEU A 1 109 ? 9.589 -0.783 3.590 1.00 97.88 109 LEU A C 1
ATOM 821 O O . LEU A 1 109 ? 10.036 -1.727 4.245 1.00 97.88 109 LEU A O 1
ATOM 825 N N . THR A 1 110 ? 9.680 0.478 3.980 1.00 96.88 110 THR A N 1
ATOM 826 C CA . THR A 1 110 ? 10.221 0.950 5.253 1.00 96.88 110 THR A CA 1
ATOM 827 C C . THR A 1 110 ? 9.123 1.674 6.040 1.00 96.88 110 THR A C 1
ATOM 829 O O . THR A 1 110 ? 8.057 1.960 5.483 1.00 96.88 110 THR A O 1
ATOM 832 N N . PRO A 1 111 ? 9.338 2.020 7.323 1.00 95.31 111 PRO A N 1
ATOM 833 C CA . PRO A 1 111 ? 8.346 2.773 8.084 1.00 95.31 111 PRO A CA 1
ATOM 834 C C . PRO A 1 111 ? 7.999 4.128 7.457 1.00 95.31 111 PRO A C 1
ATOM 836 O O . PRO A 1 111 ? 6.900 4.615 7.669 1.00 95.31 111 PRO A O 1
ATOM 839 N N . ALA A 1 112 ? 8.900 4.727 6.669 1.00 94.50 112 ALA A N 1
ATOM 840 C CA . ALA A 1 112 ? 8.655 6.002 5.995 1.00 94.50 112 ALA A CA 1
ATOM 841 C C . ALA A 1 112 ? 7.675 5.891 4.810 1.00 94.50 112 ALA A C 1
ATOM 843 O O . ALA A 1 112 ? 7.099 6.893 4.393 1.00 94.50 112 ALA A O 1
ATOM 844 N N . ASP A 1 113 ? 7.468 4.686 4.271 1.00 95.75 113 ASP A N 1
ATOM 845 C CA . ASP A 1 113 ? 6.573 4.439 3.132 1.00 95.75 113 ASP A CA 1
ATOM 846 C C . ASP A 1 113 ? 5.116 4.206 3.556 1.00 95.75 113 ASP A C 1
ATOM 848 O O . ASP A 1 113 ? 4.212 4.122 2.716 1.00 95.75 113 ASP A O 1
ATOM 852 N N . VAL A 1 114 ? 4.890 4.087 4.866 1.00 96.69 114 VAL A N 1
ATOM 853 C CA . VAL A 1 114 ? 3.581 3.906 5.487 1.00 96.69 114 VAL A CA 1
ATOM 854 C C . VAL A 1 114 ? 3.340 5.096 6.415 1.00 96.69 114 VAL A C 1
ATOM 856 O O . VAL A 1 114 ? 4.108 5.296 7.352 1.00 96.69 114 VAL A O 1
ATOM 859 N N . PRO A 1 115 ? 2.280 5.895 6.210 1.00 96.62 115 PRO A N 1
ATOM 860 C CA . PRO A 1 115 ? 2.025 7.084 7.011 1.00 96.62 115 PRO A CA 1
ATOM 861 C C . PRO A 1 115 ? 1.412 6.692 8.363 1.00 96.62 115 PRO A C 1
ATOM 863 O O . PRO A 1 115 ? 0.253 6.988 8.630 1.00 96.62 115 PRO A O 1
ATOM 866 N N . PHE A 1 116 ? 2.162 5.973 9.207 1.00 95.81 116 PHE A N 1
ATOM 867 C CA . PHE A 1 116 ? 1.667 5.470 10.491 1.00 95.81 116 PHE A CA 1
ATOM 868 C C . PHE A 1 116 ? 1.118 6.594 11.367 1.00 95.81 116 PHE A C 1
ATOM 870 O O . PHE A 1 116 ? 0.049 6.429 11.937 1.00 95.81 116 PHE A O 1
ATOM 877 N N . ASP A 1 117 ? 1.793 7.741 11.424 1.00 95.06 117 ASP A N 1
ATOM 878 C CA . ASP A 1 117 ? 1.354 8.876 12.242 1.00 95.06 117 ASP A CA 1
ATOM 879 C C . ASP A 1 117 ? -0.028 9.385 11.809 1.00 95.06 117 ASP A C 1
ATOM 881 O O . ASP A 1 117 ? -0.923 9.516 12.641 1.00 95.06 117 ASP A O 1
ATOM 885 N N . ASP A 1 118 ? -0.244 9.562 10.502 1.00 95.69 118 ASP A N 1
ATOM 886 C CA . ASP A 1 118 ? -1.550 9.972 9.979 1.00 95.69 118 ASP A CA 1
ATOM 887 C C . ASP A 1 118 ? -2.596 8.850 10.068 1.00 95.69 118 ASP A C 1
ATOM 889 O O . ASP A 1 118 ? -3.783 9.118 10.220 1.00 95.69 118 ASP A O 1
ATOM 893 N N . LEU A 1 119 ? -2.182 7.580 9.973 1.00 94.81 119 LEU A N 1
ATOM 894 C CA . LEU A 1 119 ? -3.082 6.438 10.136 1.00 94.81 119 LEU A CA 1
ATOM 895 C C . LEU A 1 119 ? -3.557 6.277 11.588 1.00 94.81 119 LEU A C 1
ATOM 897 O O . LEU A 1 119 ? -4.646 5.739 11.800 1.00 94.81 119 LEU A O 1
ATOM 901 N N . MET A 1 120 ? -2.754 6.702 12.564 1.00 93.38 120 MET A N 1
ATOM 902 C CA . MET A 1 120 ? -3.086 6.667 13.990 1.00 93.38 120 MET A CA 1
ATOM 903 C C . MET A 1 120 ? -3.907 7.881 14.442 1.00 93.38 120 MET A C 1
ATOM 905 O O . MET A 1 120 ? -4.593 7.799 15.461 1.00 93.38 120 MET A O 1
ATOM 909 N N . ASP A 1 121 ? -3.851 8.992 13.707 1.00 92.69 121 ASP A N 1
ATOM 910 C CA . ASP A 1 121 ? -4.629 10.196 13.984 1.00 92.69 121 ASP A CA 1
ATOM 911 C C . ASP A 1 121 ? -6.040 10.090 13.376 1.00 92.69 121 ASP A C 1
ATOM 913 O O . ASP A 1 121 ? -6.255 10.323 12.188 1.00 92.69 121 ASP A O 1
ATOM 917 N N . GLU A 1 122 ? -7.033 9.771 14.212 1.00 82.00 122 GLU A N 1
ATOM 918 C CA . GLU A 1 122 ? -8.445 9.644 13.808 1.00 82.00 122 GLU A CA 1
ATOM 919 C C . GLU A 1 122 ? -9.046 10.942 13.233 1.00 82.00 122 GLU A C 1
ATOM 921 O O . GLU A 1 122 ? -10.110 10.908 12.613 1.00 82.00 122 GLU A O 1
ATOM 926 N N . THR A 1 123 ? -8.386 12.091 13.413 1.00 85.88 123 THR A N 1
ATOM 927 C CA . THR A 1 123 ? -8.830 13.365 12.828 1.00 85.88 123 THR A CA 1
ATOM 928 C C . THR A 1 123 ? -8.423 13.524 11.361 1.00 85.88 123 THR A C 1
ATOM 930 O O . THR A 1 123 ? -8.947 14.401 10.667 1.00 85.88 123 THR A O 1
ATOM 933 N N . LYS A 1 124 ? -7.503 12.686 10.864 1.00 87.81 124 LYS A N 1
ATOM 934 C CA . LYS A 1 124 ? -6.998 12.726 9.487 1.00 87.81 124 LYS A CA 1
ATOM 935 C C . LYS A 1 124 ? -7.831 11.833 8.570 1.00 87.81 124 LYS A C 1
ATOM 937 O O . LYS A 1 124 ? -8.132 10.686 8.881 1.00 87.81 124 LYS A O 1
ATOM 942 N N . ASP A 1 125 ? -8.136 12.330 7.371 1.00 89.19 125 ASP A N 1
ATOM 943 C CA . ASP A 1 125 ? -8.836 11.563 6.326 1.00 89.19 125 ASP A CA 1
ATOM 944 C C . ASP A 1 125 ? -7.851 10.688 5.523 1.00 89.19 125 ASP A C 1
ATOM 946 O O . ASP A 1 125 ? -7.693 10.849 4.313 1.00 89.19 125 ASP A O 1
ATOM 950 N N . VAL A 1 126 ? -7.130 9.791 6.209 1.00 94.00 126 VAL A N 1
ATOM 951 C CA . VAL A 1 126 ? -6.134 8.889 5.600 1.00 94.00 126 VAL A CA 1
ATOM 952 C C . VAL A 1 126 ? -6.622 7.449 5.667 1.00 94.00 126 VAL A C 1
ATOM 954 O O . VAL A 1 126 ? -6.700 6.853 6.739 1.00 94.00 126 VAL A O 1
ATOM 957 N N . ALA A 1 127 ? -6.935 6.875 4.505 1.00 93.75 127 ALA A N 1
ATOM 958 C CA . ALA A 1 127 ? -7.476 5.529 4.311 1.00 93.75 127 ALA A CA 1
ATOM 959 C C . ALA A 1 127 ? -8.681 5.228 5.232 1.00 93.75 127 ALA A C 1
ATOM 961 O O . ALA A 1 127 ? -8.657 4.250 5.980 1.00 93.75 127 ALA A O 1
ATOM 962 N N . PRO A 1 128 ? -9.736 6.069 5.228 1.00 93.94 128 PRO A N 1
ATOM 963 C CA . PRO A 1 128 ? -10.763 6.105 6.277 1.00 93.94 128 PRO A CA 1
ATOM 964 C C . PRO A 1 128 ? -11.520 4.784 6.481 1.00 93.94 128 PRO A C 1
ATOM 966 O O . PRO A 1 128 ? -11.956 4.510 7.593 1.00 93.94 128 PRO A O 1
ATOM 969 N N . ASN A 1 129 ? -11.653 3.955 5.439 1.00 95.06 129 ASN A N 1
ATOM 970 C CA . ASN A 1 129 ? -12.380 2.681 5.487 1.00 95.06 129 ASN A CA 1
ATOM 971 C C . ASN A 1 129 ? -11.468 1.444 5.503 1.00 95.06 129 ASN A C 1
ATOM 973 O O . ASN A 1 129 ? -11.959 0.323 5.342 1.00 95.06 129 ASN A O 1
ATOM 977 N N . LEU A 1 130 ? -10.158 1.627 5.699 1.00 96.44 130 LEU A N 1
ATOM 978 C CA . LEU A 1 130 ? -9.207 0.523 5.727 1.00 96.44 130 LEU A CA 1
ATOM 979 C C . LEU A 1 130 ? -9.504 -0.392 6.919 1.00 96.44 130 LEU A C 1
ATOM 981 O O . LEU A 1 130 ? -9.617 0.061 8.050 1.00 96.44 130 LEU A O 1
ATOM 985 N N . LYS A 1 131 ? -9.618 -1.692 6.662 1.00 94.62 131 LYS A N 1
ATOM 986 C CA . LYS A 1 131 ? -9.888 -2.729 7.671 1.00 94.62 131 LYS A CA 1
ATOM 987 C C . LYS A 1 131 ? -8.719 -3.682 7.825 1.00 94.62 131 LYS A C 1
ATOM 989 O O . LYS A 1 131 ? -8.531 -4.254 8.893 1.00 94.62 131 LYS A O 1
ATOM 994 N N . VAL A 1 132 ? -7.954 -3.892 6.757 1.00 96.69 132 VAL A N 1
ATOM 995 C CA . VAL A 1 132 ? -6.807 -4.797 6.747 1.00 96.69 132 VAL A CA 1
ATOM 996 C C . VAL A 1 132 ? -5.636 -4.115 6.063 1.00 96.69 132 VAL A C 1
ATOM 998 O O . VAL A 1 132 ? -5.746 -3.692 4.912 1.00 96.69 132 VAL A O 1
ATOM 1001 N N . LEU A 1 133 ? -4.512 -4.068 6.772 1.00 98.00 133 LEU A N 1
ATOM 1002 C CA . LEU A 1 133 ? -3.222 -3.659 6.241 1.00 98.00 133 LEU A CA 1
ATOM 1003 C C . LEU A 1 133 ? -2.233 -4.799 6.462 1.00 98.00 133 LEU A C 1
ATOM 1005 O O . LEU A 1 133 ? -1.831 -5.065 7.595 1.00 98.00 133 LEU A O 1
ATOM 1009 N N . ASN A 1 134 ? -1.865 -5.486 5.384 1.00 97.88 134 ASN A N 1
ATOM 1010 C CA . ASN A 1 134 ? -0.865 -6.542 5.425 1.00 97.88 134 ASN A CA 1
ATOM 1011 C C . ASN A 1 134 ? 0.480 -6.019 4.913 1.00 97.88 134 ASN A C 1
ATOM 1013 O O . ASN A 1 134 ? 0.623 -5.680 3.740 1.00 97.88 134 ASN A O 1
ATOM 1017 N N . LEU A 1 135 ? 1.456 -5.965 5.812 1.00 98.00 135 LEU A N 1
ATOM 1018 C CA . LEU A 1 135 ? 2.837 -5.551 5.577 1.00 98.00 135 LEU A CA 1
ATOM 1019 C C . LEU A 1 135 ? 3.826 -6.687 5.871 1.00 98.00 135 LEU A C 1
ATOM 1021 O O . LEU A 1 135 ? 5.033 -6.439 5.900 1.00 98.00 135 LEU A O 1
ATOM 1025 N N . ARG A 1 136 ? 3.340 -7.925 6.035 1.00 97.62 136 ARG A N 1
ATOM 1026 C CA . ARG A 1 136 ? 4.177 -9.100 6.296 1.00 97.62 136 ARG A CA 1
ATOM 1027 C C . ARG A 1 136 ? 5.361 -9.170 5.345 1.00 97.62 136 ARG A C 1
ATOM 1029 O O . ARG A 1 136 ? 5.192 -8.970 4.152 1.00 97.62 136 ARG A O 1
ATOM 1036 N N . GLY A 1 137 ? 6.553 -9.475 5.847 1.00 96.50 137 GLY A N 1
ATOM 1037 C CA . GLY A 1 137 ? 7.733 -9.661 4.993 1.00 96.50 137 GLY A CA 1
ATOM 1038 C C . GLY A 1 137 ? 8.396 -8.361 4.522 1.00 96.50 137 GLY A C 1
ATOM 1039 O O . GLY A 1 137 ? 9.453 -8.424 3.899 1.00 96.50 137 GLY A O 1
ATOM 1040 N N . ASN A 1 138 ? 7.861 -7.187 4.882 1.00 97.31 138 ASN A N 1
ATOM 1041 C CA . ASN A 1 138 ? 8.592 -5.921 4.798 1.00 97.31 138 ASN A CA 1
ATOM 1042 C C . ASN A 1 138 ? 9.475 -5.768 6.043 1.00 97.31 138 ASN A C 1
ATOM 1044 O O . ASN A 1 138 ? 9.161 -5.008 6.954 1.00 97.31 138 ASN A O 1
ATOM 1048 N N . VAL A 1 139 ? 10.568 -6.531 6.104 1.00 94.94 139 VAL A N 1
ATOM 1049 C CA . VAL A 1 1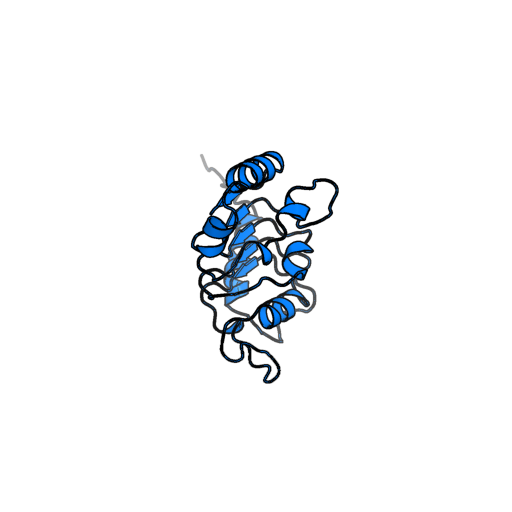39 ? 11.418 -6.663 7.307 1.00 94.94 139 VAL A CA 1
ATOM 1050 C C . VAL A 1 139 ? 11.864 -5.303 7.862 1.00 94.94 139 VAL A C 1
ATOM 1052 O O . VAL A 1 139 ? 11.780 -5.071 9.064 1.00 94.94 139 VAL A O 1
ATOM 1055 N N . ALA A 1 140 ? 12.215 -4.361 6.980 1.00 96.25 140 ALA A N 1
ATOM 1056 C CA . ALA A 1 140 ? 12.633 -3.017 7.371 1.00 96.25 140 ALA A CA 1
ATOM 1057 C C . ALA A 1 140 ? 11.533 -2.202 8.081 1.00 96.25 140 ALA A C 1
ATOM 1059 O O . ALA A 1 140 ? 11.863 -1.307 8.856 1.00 96.25 140 ALA A O 1
ATOM 1060 N N . VAL A 1 141 ? 10.244 -2.497 7.853 1.00 95.81 141 VAL A N 1
ATOM 1061 C CA . VAL A 1 141 ? 9.138 -1.880 8.608 1.00 95.81 141 VAL A CA 1
ATOM 1062 C C . VAL A 1 141 ? 9.201 -2.304 10.069 1.00 95.81 141 VAL A C 1
ATOM 1064 O O . VAL A 1 141 ? 9.135 -1.451 10.945 1.00 95.81 141 VAL A O 1
ATOM 1067 N N . ILE A 1 142 ? 9.340 -3.604 10.340 1.00 89.69 142 ILE A N 1
ATOM 1068 C CA . ILE A 1 142 ? 9.409 -4.107 11.718 1.00 89.69 142 ILE A CA 1
ATOM 1069 C C . ILE A 1 142 ? 10.648 -3.544 12.407 1.00 89.69 142 ILE A C 1
ATOM 1071 O O . ILE A 1 142 ? 10.534 -2.973 13.491 1.00 89.69 142 ILE A O 1
ATOM 1075 N N . ASP A 1 143 ? 11.803 -3.664 11.753 1.00 91.81 143 ASP A N 1
ATOM 1076 C CA . ASP A 1 143 ? 13.078 -3.238 12.322 1.00 91.81 143 ASP A CA 1
ATOM 1077 C C . ASP A 1 143 ? 13.087 -1.736 12.611 1.00 91.81 143 ASP A C 1
ATOM 1079 O O . ASP A 1 143 ? 13.534 -1.327 13.673 1.00 91.81 143 ASP A O 1
ATOM 1083 N N . GLY A 1 144 ? 12.545 -0.911 11.709 1.00 92.50 144 GLY A N 1
ATOM 1084 C CA . GLY A 1 144 ? 12.542 0.542 11.868 1.00 92.50 144 GLY A CA 1
ATOM 1085 C C . GLY A 1 144 ? 11.427 1.097 12.762 1.00 92.50 144 GLY A C 1
ATOM 1086 O O . GLY A 1 144 ? 11.464 2.278 13.103 1.00 92.50 144 GLY A O 1
ATOM 1087 N N . LEU A 1 145 ? 10.428 0.290 13.142 1.00 92.31 145 LEU A N 1
ATOM 1088 C CA . LEU A 1 145 ? 9.418 0.704 14.122 1.00 92.31 145 LEU A CA 1
ATOM 1089 C C . LEU A 1 145 ? 9.932 0.614 15.565 1.00 92.31 145 LEU A C 1
ATOM 1091 O O . LEU A 1 145 ? 9.419 1.336 16.417 1.00 92.31 145 LEU A O 1
ATOM 1095 N N . GLU A 1 146 ? 10.933 -0.228 15.842 1.00 89.31 146 GLU A N 1
ATOM 1096 C CA . GLU A 1 146 ? 11.608 -0.365 17.142 1.00 89.31 146 GLU A CA 1
ATOM 1097 C C . GLU A 1 146 ? 10.642 -0.247 18.351 1.00 89.31 146 GLU A C 1
ATOM 1099 O O . GLU A 1 146 ? 9.687 -1.017 18.490 1.00 89.31 146 GLU A O 1
ATOM 1104 N N . GLY A 1 147 ? 10.855 0.743 19.230 1.00 90.00 147 GLY A N 1
ATOM 1105 C CA . GLY A 1 147 ? 10.046 0.986 20.429 1.00 90.00 147 GLY A CA 1
ATOM 1106 C C . GLY A 1 147 ? 8.610 1.460 20.167 1.00 90.00 147 GLY A C 1
ATOM 1107 O O . GLY A 1 147 ? 7.788 1.428 21.081 1.00 90.00 147 GLY A O 1
ATOM 1108 N N . ARG A 1 148 ? 8.281 1.862 18.934 1.00 94.56 148 ARG A N 1
ATOM 1109 C CA . ARG A 1 148 ? 6.944 2.331 18.528 1.00 94.56 148 ARG A CA 1
ATOM 1110 C C . ARG A 1 148 ? 6.029 1.202 18.068 1.00 94.56 148 ARG A C 1
ATOM 1112 O O . ARG A 1 148 ? 4.827 1.411 17.942 1.00 94.56 148 ARG A O 1
ATOM 1119 N N . LEU A 1 149 ? 6.560 -0.003 17.840 1.00 94.19 149 LEU A N 1
ATOM 1120 C CA . LEU A 1 149 ? 5.794 -1.134 17.308 1.00 94.19 149 LEU A CA 1
ATOM 1121 C C . LEU A 1 149 ? 4.498 -1.389 18.092 1.00 94.19 149 LEU A C 1
ATOM 1123 O O . LEU A 1 149 ? 3.429 -1.545 17.506 1.00 94.19 149 LEU A O 1
ATOM 1127 N N . ARG A 1 150 ? 4.586 -1.399 19.426 1.00 95.31 150 ARG A N 1
ATOM 1128 C CA . ARG A 1 150 ? 3.425 -1.638 20.290 1.00 95.31 150 ARG A CA 1
ATOM 1129 C C . ARG A 1 150 ? 2.396 -0.513 20.195 1.00 95.31 150 ARG A C 1
ATOM 1131 O O . ARG A 1 150 ? 1.210 -0.794 20.081 1.00 95.31 150 ARG A O 1
ATOM 1138 N N . GLU A 1 151 ? 2.854 0.736 20.211 1.00 96.00 151 GLU A N 1
ATOM 1139 C CA . GLU A 1 151 ? 1.995 1.913 20.054 1.00 96.00 151 GLU A CA 1
ATOM 1140 C C . GLU A 1 151 ? 1.220 1.850 18.732 1.00 96.00 151 GLU A C 1
ATOM 1142 O O . GLU A 1 151 ? -0.002 2.001 18.735 1.00 96.00 151 GLU A O 1
ATOM 1147 N N . VAL A 1 152 ? 1.915 1.545 17.631 1.00 96.88 152 VAL A N 1
ATOM 1148 C CA . VAL A 1 152 ? 1.328 1.420 16.290 1.00 96.88 152 VAL A CA 1
ATOM 1149 C C . VAL A 1 152 ? 0.300 0.294 16.235 1.00 96.88 152 VAL A C 1
ATOM 1151 O O . VAL A 1 152 ? -0.814 0.506 15.761 1.00 96.88 152 VAL A O 1
ATOM 1154 N N . VAL A 1 153 ? 0.634 -0.896 16.740 1.00 96.50 153 VAL A N 1
ATOM 1155 C CA . VAL A 1 153 ? -0.295 -2.038 16.751 1.00 96.50 153 VAL A CA 1
ATOM 1156 C C . VAL A 1 153 ? -1.545 -1.720 17.574 1.00 96.50 153 VAL A C 1
ATOM 1158 O O . VAL A 1 153 ? -2.659 -1.951 17.102 1.00 96.50 153 VAL A O 1
ATOM 1161 N N . ASP A 1 154 ? -1.377 -1.145 18.767 1.00 96.75 154 ASP A N 1
ATOM 1162 C CA . ASP A 1 154 ? -2.493 -0.791 19.647 1.00 96.75 154 ASP A CA 1
ATOM 1163 C C . ASP A 1 154 ? -3.368 0.314 19.025 1.00 96.75 154 ASP A C 1
ATOM 1165 O O . ASP A 1 154 ? -4.596 0.257 19.115 1.00 96.75 154 ASP A O 1
ATOM 1169 N N . ALA A 1 155 ? -2.765 1.314 18.376 1.00 96.50 155 ALA A N 1
ATOM 1170 C CA . ALA A 1 155 ? -3.487 2.385 17.692 1.00 96.50 155 ALA A CA 1
ATOM 1171 C C . ALA A 1 155 ? -4.279 1.875 16.482 1.00 96.50 155 ALA A C 1
ATOM 1173 O O . ALA A 1 155 ? -5.463 2.184 16.345 1.00 96.50 155 ALA A O 1
ATOM 1174 N N . MET A 1 156 ? -3.672 1.023 15.655 1.00 96.88 156 MET A N 1
ATOM 1175 C CA . MET A 1 156 ? -4.354 0.413 14.513 1.00 96.88 156 MET A CA 1
ATOM 1176 C C . MET A 1 156 ? -5.509 -0.486 14.966 1.00 96.88 156 MET A C 1
ATOM 1178 O O . MET A 1 156 ? -6.589 -0.442 14.377 1.00 96.88 156 MET A O 1
ATOM 1182 N N . ALA A 1 157 ? -5.333 -1.227 16.065 1.00 96.00 157 ALA A N 1
ATOM 1183 C CA . ALA A 1 157 ? -6.399 -2.028 16.658 1.00 96.00 157 ALA A CA 1
ATOM 1184 C C . ALA A 1 157 ? -7.565 -1.169 17.181 1.00 96.00 157 ALA A C 1
ATOM 1186 O O . ALA A 1 157 ? -8.719 -1.525 16.940 1.00 96.00 157 ALA A O 1
ATOM 1187 N N . ARG A 1 158 ? -7.294 -0.028 17.841 1.00 95.50 158 ARG A N 1
ATOM 1188 C CA . ARG A 1 158 ? -8.339 0.929 18.271 1.00 95.50 158 ARG A CA 1
ATOM 1189 C C . ARG A 1 158 ? -9.141 1.469 17.093 1.00 95.50 158 ARG A C 1
ATOM 1191 O O . ARG A 1 158 ? -10.362 1.545 17.172 1.00 95.50 158 ARG A O 1
ATOM 1198 N N . ARG A 1 159 ? -8.460 1.738 15.981 1.00 94.25 159 ARG A N 1
ATOM 1199 C CA . ARG A 1 159 ? -9.077 2.149 14.719 1.00 94.25 159 ARG A CA 1
ATOM 1200 C C . ARG A 1 159 ? -9.857 1.017 14.019 1.00 94.25 159 ARG A C 1
ATOM 1202 O O . ARG A 1 159 ? -10.531 1.247 13.020 1.00 94.25 159 ARG A O 1
ATOM 1209 N N . GLY A 1 160 ? -9.790 -0.217 14.524 1.00 94.75 160 GLY A N 1
ATOM 1210 C CA . GLY A 1 160 ? -10.433 -1.382 13.914 1.00 94.75 160 GLY A CA 1
ATOM 1211 C C . GLY A 1 1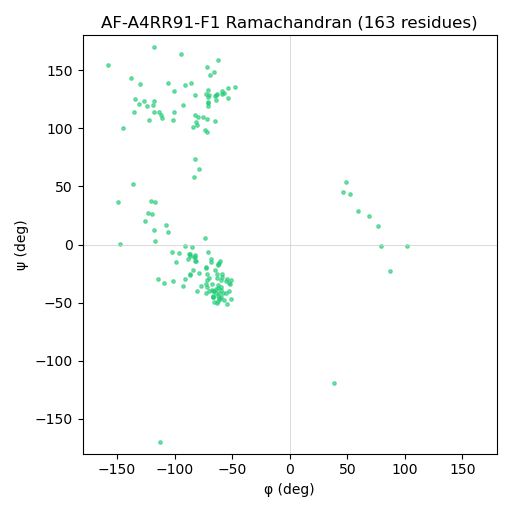60 ? -9.696 -1.919 12.683 1.00 94.75 160 GLY A C 1
ATOM 1212 O O . GLY A 1 160 ? -10.265 -2.702 11.920 1.00 94.75 160 GLY A O 1
ATOM 1213 N N . VAL A 1 161 ? -8.435 -1.524 12.489 1.00 96.44 161 VAL A N 1
ATOM 1214 C CA . VAL A 1 161 ? -7.587 -1.992 11.394 1.00 96.44 161 VAL A CA 1
ATOM 1215 C C . VAL A 1 161 ? -6.776 -3.195 11.858 1.00 96.44 161 VAL A C 1
ATOM 1217 O O . VAL A 1 161 ? -5.944 -3.113 12.763 1.00 96.44 161 VAL A O 1
ATOM 1220 N N . LYS A 1 162 ? -6.964 -4.331 11.190 1.00 96.81 162 LYS A N 1
ATOM 1221 C CA . LYS A 1 162 ? -6.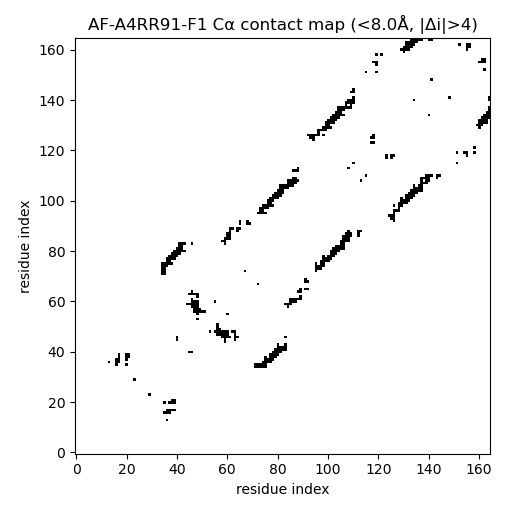103 -5.500 11.344 1.00 96.81 162 LYS A CA 1
ATOM 1222 C C . LYS A 1 162 ?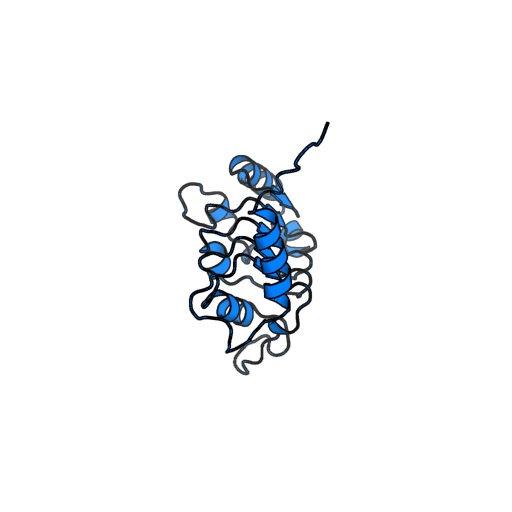 -4.772 -5.239 10.643 1.00 96.81 162 LYS A C 1
ATOM 1224 O O . LYS A 1 162 ? -4.659 -5.417 9.429 1.00 96.81 162 LYS A O 1
ATOM 1229 N N . LEU A 1 163 ? -3.775 -4.840 11.423 1.00 97.31 163 LEU A N 1
ATOM 1230 C CA . LEU A 1 163 ? -2.389 -4.733 10.983 1.00 97.31 163 LEU A CA 1
ATOM 1231 C C . LEU A 1 163 ? -1.705 -6.108 11.054 1.00 97.31 163 LEU A C 1
ATOM 1233 O O . LEU A 1 163 ? -1.751 -6.777 12.086 1.00 97.31 163 LEU A O 1
ATOM 1237 N N . VAL A 1 164 ? -1.076 -6.527 9.958 1.00 96.38 164 VAL A N 1
ATOM 1238 C CA . VAL A 1 164 ? -0.235 -7.730 9.887 1.00 96.38 164 VAL A CA 1
ATOM 1239 C C . VAL A 1 164 ? 1.178 -7.288 9.523 1.00 96.38 164 VAL A C 1
ATOM 1241 O O . VAL A 1 164 ? 1.356 -6.625 8.504 1.00 96.38 164 VAL A O 1
ATOM 1244 N N . LEU A 1 165 ? 2.158 -7.638 10.352 1.00 92.75 165 LEU A N 1
ATOM 1245 C CA . LEU A 1 165 ? 3.580 -7.322 10.186 1.00 92.75 165 LEU A CA 1
ATOM 1246 C C . LEU A 1 165 ? 4.391 -8.612 10.036 1.00 92.75 165 LEU A C 1
ATOM 1248 O O . LEU A 1 165 ? 3.962 -9.648 10.597 1.00 92.75 165 LEU A O 1
#

InterPro domains:
  IPR001611 Leucine-rich repeat [PF00560] (76-93)
  IPR032675 Leucine-rich repeat domain superfamily [G3DSA:3.80.10.10] (28-155)

Sequence (165 aa):
MTTTTTTRPSDDVTARTLLEANGKRFDVAMPRGVALQALLLARSDDLKCVDIMCQWVGDACACRLARALDRRGEALRVLDVSGNRLRALPSAVWAMRALEVLDASDNALTPADVPFDDLMDETKDVAPNLKVLNLRGNVAVIDGLEGRLREVVDAMARRGVKLVL

Secondary structure (DSSP, 8-state):
--------TTHHHHHHHHHHHHHTTT-TTSPTT---SEEE-TT-GGGBB--TTSTTBTSB-HHHHHHHHTTT-TT--EEE-TTS--S---THHHH-TT--EEE--SS---GGGS-HHHHH-TTS-SSTT--EEE-TT-HHHHHHHGGGHHHHHHHHHHTT-EEE-

pLDDT: mean 81.55, std 21.34, range [30.47, 98.19]

Solvent-accessible surface area (backbone atoms only — not comparable to full-atom values): 8979 Å² total; per-residue (Å²): 144,82,87,82,82,82,78,68,82,67,59,64,54,53,54,49,44,55,51,46,39,62,76,50,77,78,49,84,84,56,66,88,86,71,61,34,47,37,44,69,41,55,63,39,75,80,26,37,26,80,49,87,87,46,98,51,54,71,36,37,29,29,71,36,48,40,65,60,36,79,81,36,35,75,49,21,28,36,40,33,48,23,53,39,54,28,60,42,61,39,70,67,68,42,63,23,62,45,24,29,36,41,35,47,20,41,22,51,32,37,50,89,47,46,67,57,71,50,62,57,35,85,89,46,86,43,31,75,47,41,37,34,42,32,38,32,66,17,59,50,29,63,65,67,34,58,92,45,44,64,58,53,54,53,41,32,48,74,71,58,23,50,74,40,106

Mean predicted aligned error: 9.0 Å

Nearest PDB structures (foldseek):
  4u06-assembly1_A  TM=8.935E-01  e=6.925E-02  Leptospira interrogans serovar Copenhageni str. Fiocruz L1-130
  7d2u-assembly1_A  TM=8.434E-01  e=7.833E-02  Homo sapiens
  8e04-assembly1_A  TM=7.249E-01  e=4.682E-01  Homo sapiens
  4tzh-assembly2_B  TM=4.299E-01  e=3.107E-02  Leptospira interrogans
  8esf-assembly1_A  TM=3.593E-01  e=8.674E-01  Homo sapiens

Organism: Ostreococcus lucimarinus (strain CCE9901) (NCBI:txid436017)

Foldseek 3Di:
DDDDDDDDPPPVVLVVLVVCLVVCVPVVPPDQPPARQEHAQAQHQQQAACPPPDPRHRARELVSVCVSCVRHQQQHAYYANEQRQYAAHDQSVFQHQNHAYYHHAQHQYALVRDPLVLLLPQVHSTNLNHQEDEHHNNVNNVVRCPPVPVVSCVSCVVSNHHYHD

Radius of gyration: 17.55 Å; Cα contacts (8 Å, |Δi|>4): 279; chains: 1; bounding box: 56×44×45 Å